Protein AF-A0A7K6YIK9-F1 (afdb_monomer)

Secondary structure (DSSP, 8-state):
-TTPEEEEETTEE-TTS-HHHHHHHHHHS-S---EEEE-HHHHHHHHHT------------

Organism: Alca torda (NCBI:txid28689)

pLDDT: mean 73.92, std 14.79, range [37.22, 89.0]

Nearest PDB structures (foldseek):
  2m0u-assembly1_A  TM=7.031E-01  e=2.1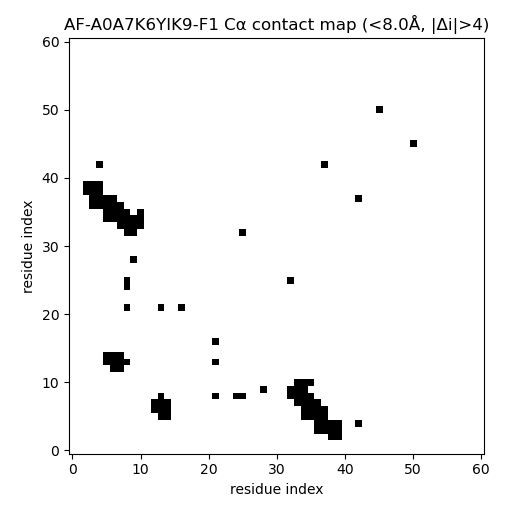18E-04  Homo sapiens
  3ngh-assembly1_B-2  TM=8.971E-01  e=1.112E-02  Mus musculus
  4f8k-assembly2_B  TM=8.967E-01  e=1.192E-02  Mus musculus
  6rqr-assembly1_B  TM=9.384E-01  e=3.153E-02  Homo sapiens
  2w7r-assembly1_B  TM=8.864E-01  e=3.153E-02  Homo sapiens

Foldseek 3Di:
DPQWAWQDKQNHGCNPPDPVVVVVSVVVDDDDIDTDTDHNVVVVVCVVVPDDDPDPPPDDD

Mean predicted aligned error: 10.47 Å

Solvent-accessible surface area (backbone atoms only — not comparable to full-atom values): 4035 Å² total; per-residue (Å²): 118,98,69,54,44,64,42,27,53,71,85,42,80,39,73,87,52,52,74,65,59,53,52,50,51,62,68,66,46,86,78,82,77,50,71,46,69,40,50,55,73,56,46,54,51,48,62,75,65,58,84,77,78,92,70,80,84,79,81,87,134

Radius of gyration: 13.14 Å; Cα contacts (8 Å, |Δi|>4): 51; chains: 1; bounding box: 29×29×32 Å

InterPro domains:
  IPR001478 PDZ domain [PF00595] (1-37)
  IPR001478 PDZ domain [PS50106] (1-41)
  IPR036034 PDZ superfamily [G3DSA:2.30.42.10] (1-56)
  IPR036034 PDZ superfamily [SSF50156] (1-42)
  IPR051067 Na+/H+ exchange regulatory cofactor [PTHR14191] (1-55)

Structure (mmCIF, N/CA/C/O backbone):
data_AF-A0A7K6YIK9-F1
#
_entry.id   AF-A0A7K6YIK9-F1
#
loop_
_atom_site.group_PDB
_atom_site.id
_atom_site.type_symbol
_atom_site.label_atom_id
_atom_site.label_alt_id
_atom_site.label_comp_id
_atom_site.label_asym_id
_atom_site.label_entity_id
_atom_site.label_seq_id
_atom_site.pdbx_PDB_ins_code
_atom_site.Cartn_x
_atom_site.Cartn_y
_atom_site.Cartn_z
_atom_site.occupancy
_atom_site.B_iso_or_equiv
_atom_site.auth_seq_id
_atom_site.auth_comp_id
_atom_site.auth_asym_id
_atom_site.auth_atom_id
_atom_site.pdbx_PDB_model_num
ATOM 1 N N . ARG A 1 1 ? -0.374 -10.040 -7.903 1.00 50.12 1 ARG A N 1
ATOM 2 C CA . ARG A 1 1 ? 0.518 -11.220 -8.029 1.00 50.12 1 ARG A CA 1
ATOM 3 C C . ARG A 1 1 ? 1.653 -11.050 -7.018 1.00 50.12 1 ARG A C 1
ATOM 5 O O . ARG A 1 1 ? 1.910 -9.939 -6.588 1.00 50.12 1 ARG A O 1
ATOM 12 N N . ALA A 1 2 ? 2.301 -12.121 -6.557 1.00 55.38 2 ALA A N 1
ATOM 13 C CA . ALA A 1 2 ? 3.483 -11.948 -5.709 1.00 55.38 2 ALA A CA 1
ATOM 14 C C . ALA A 1 2 ? 4.604 -11.326 -6.562 1.00 55.38 2 ALA A C 1
ATOM 16 O O . ALA A 1 2 ? 4.940 -11.893 -7.599 1.00 55.38 2 ALA A O 1
ATOM 17 N N . GLY A 1 3 ? 5.114 -10.158 -6.163 1.00 68.19 3 GLY A N 1
ATOM 18 C CA . GLY A 1 3 ? 6.132 -9.404 -6.909 1.00 68.19 3 GLY A CA 1
ATOM 19 C C . GLY A 1 3 ? 5.739 -7.969 -7.273 1.00 68.19 3 GLY A C 1
ATOM 20 O O . GLY A 1 3 ? 6.616 -7.206 -7.659 1.00 68.19 3 GLY A O 1
ATOM 21 N N . ASP A 1 4 ? 4.467 -7.590 -7.116 1.00 78.56 4 ASP A N 1
ATOM 22 C CA . ASP A 1 4 ? 4.036 -6.196 -7.268 1.00 78.56 4 ASP A CA 1
ATOM 23 C C . ASP A 1 4 ? 4.607 -5.341 -6.125 1.00 78.56 4 ASP A C 1
ATOM 25 O O . ASP A 1 4 ? 4.569 -5.743 -4.955 1.00 78.56 4 ASP A O 1
ATOM 29 N N . ARG A 1 5 ? 5.133 -4.160 -6.453 1.00 80.12 5 ARG A N 1
ATOM 30 C CA . ARG A 1 5 ? 5.690 -3.229 -5.468 1.00 80.12 5 ARG A CA 1
ATOM 31 C C . ARG A 1 5 ? 4.631 -2.200 -5.093 1.00 80.12 5 ARG A C 1
ATOM 33 O O . ARG A 1 5 ? 3.987 -1.615 -5.959 1.00 80.12 5 ARG A O 1
ATOM 40 N N . LEU A 1 6 ? 4.417 -2.009 -3.798 1.00 83.88 6 LEU A N 1
ATOM 41 C CA . LEU A 1 6 ? 3.405 -1.088 -3.291 1.00 83.88 6 LEU A CA 1
ATOM 42 C C . LEU A 1 6 ? 3.969 0.335 -3.236 1.00 83.88 6 LEU A C 1
ATOM 44 O O . LEU A 1 6 ? 5.036 0.547 -2.660 1.00 83.88 6 LEU A O 1
ATOM 48 N N . LEU A 1 7 ? 3.248 1.281 -3.835 1.00 85.44 7 LEU A N 1
ATOM 49 C CA . LEU A 1 7 ? 3.598 2.699 -3.876 1.00 85.44 7 LEU A CA 1
ATOM 50 C C . LEU A 1 7 ? 2.807 3.493 -2.839 1.00 85.44 7 LEU A C 1
ATOM 52 O O . LEU A 1 7 ? 3.390 4.288 -2.107 1.00 85.44 7 LEU A O 1
ATOM 56 N N . GLU A 1 8 ? 1.495 3.258 -2.749 1.00 89.00 8 GLU A N 1
ATOM 57 C CA . GLU A 1 8 ? 0.604 4.028 -1.875 1.00 89.00 8 GLU A CA 1
ATOM 58 C C . GLU A 1 8 ? -0.428 3.147 -1.163 1.00 89.00 8 GLU A C 1
ATOM 60 O O . GLU A 1 8 ? -0.915 2.157 -1.719 1.00 89.00 8 GLU A O 1
ATOM 65 N N . VAL A 1 9 ? -0.784 3.548 0.060 1.00 88.62 9 VAL A N 1
ATOM 66 C CA . VAL A 1 9 ? -1.884 2.996 0.861 1.00 88.62 9 VAL A CA 1
ATOM 67 C C . VAL A 1 9 ? -2.796 4.144 1.264 1.00 88.62 9 VAL A C 1
ATOM 69 O O . VAL A 1 9 ? -2.364 5.057 1.956 1.00 88.62 9 VAL A O 1
ATOM 72 N N . ASP A 1 10 ? -4.055 4.087 0.842 1.00 86.12 10 ASP A N 1
ATOM 73 C CA . ASP A 1 10 ? -5.078 5.102 1.122 1.00 86.12 10 ASP A CA 1
ATOM 74 C C . ASP A 1 10 ? -4.698 6.524 0.655 1.00 86.12 10 ASP A C 1
ATOM 76 O O . ASP A 1 10 ? -5.108 7.526 1.230 1.00 86.12 10 ASP A O 1
ATOM 80 N N . GLY A 1 11 ? -3.887 6.615 -0.405 1.00 84.06 11 GLY A N 1
ATOM 81 C CA . GLY A 1 11 ? -3.363 7.885 -0.921 1.00 84.06 11 GLY A CA 1
ATOM 82 C C . GLY A 1 11 ? -2.130 8.417 -0.180 1.00 84.06 11 GLY A C 1
ATOM 83 O O . GLY A 1 11 ? -1.667 9.510 -0.494 1.00 84.06 11 GLY A O 1
ATOM 84 N N . GLU A 1 12 ? -1.575 7.667 0.780 1.00 85.50 12 GLU A N 1
ATOM 85 C CA . GLU A 1 12 ? -0.272 7.966 1.380 1.00 85.50 12 GLU A CA 1
ATOM 86 C C . GLU A 1 12 ? 0.845 7.130 0.750 1.00 85.50 12 GLU A C 1
ATOM 88 O O . GLU A 1 12 ? 0.743 5.905 0.659 1.00 85.50 12 GLU A O 1
ATOM 93 N N . ASN A 1 13 ? 1.951 7.784 0.378 1.00 85.19 13 ASN A N 1
ATOM 94 C CA . ASN A 1 13 ? 3.133 7.118 -0.165 1.00 85.19 13 ASN A CA 1
ATOM 95 C C . ASN A 1 13 ? 3.834 6.258 0.896 1.00 85.19 13 ASN A C 1
ATOM 97 O O . ASN A 1 13 ? 4.211 6.738 1.966 1.00 85.19 13 ASN A O 1
ATOM 101 N N . VAL A 1 14 ? 4.049 4.988 0.561 1.00 88.38 14 VAL A N 1
ATOM 102 C CA . VAL A 1 14 ? 4.668 3.979 1.427 1.00 88.38 14 VAL A CA 1
ATOM 103 C C . VAL A 1 14 ? 6.000 3.455 0.899 1.00 88.38 14 VAL A C 1
ATOM 105 O O . VAL A 1 14 ? 6.572 2.531 1.471 1.00 88.38 14 VAL A O 1
ATOM 108 N N . GLU A 1 15 ? 6.551 4.044 -0.161 1.00 83.94 15 GLU A N 1
ATOM 109 C CA . GLU A 1 15 ? 7.774 3.543 -0.804 1.00 83.94 15 GLU A CA 1
ATOM 110 C C . GLU A 1 15 ? 8.999 3.561 0.120 1.00 83.94 15 GLU A C 1
ATOM 112 O O . GLU A 1 15 ? 9.964 2.823 -0.094 1.00 83.94 15 GLU A O 1
ATOM 117 N N . ARG A 1 16 ? 8.971 4.427 1.138 1.00 83.94 16 ARG A N 1
ATOM 118 C CA . ARG A 1 16 ? 10.024 4.582 2.150 1.00 83.94 16 ARG A CA 1
ATOM 119 C C . ARG A 1 16 ? 9.692 3.915 3.480 1.00 83.94 16 ARG A C 1
ATOM 121 O O . ARG A 1 16 ? 10.504 3.977 4.400 1.00 83.94 16 ARG A O 1
ATOM 128 N N . GLU A 1 17 ? 8.515 3.316 3.598 1.00 84.75 17 GLU A N 1
ATOM 129 C CA . GLU A 1 17 ? 8.078 2.678 4.830 1.00 84.75 17 GLU A CA 1
ATOM 130 C C . GLU A 1 17 ? 8.508 1.217 4.902 1.00 84.75 17 GLU A C 1
ATOM 132 O O . GLU A 1 17 ? 8.656 0.516 3.899 1.00 84.75 17 GLU A O 1
ATOM 137 N N . SER A 1 18 ? 8.718 0.741 6.127 1.00 86.62 18 SER A N 1
ATOM 138 C CA . SER A 1 18 ? 8.954 -0.677 6.359 1.00 86.62 18 SER A CA 1
ATOM 139 C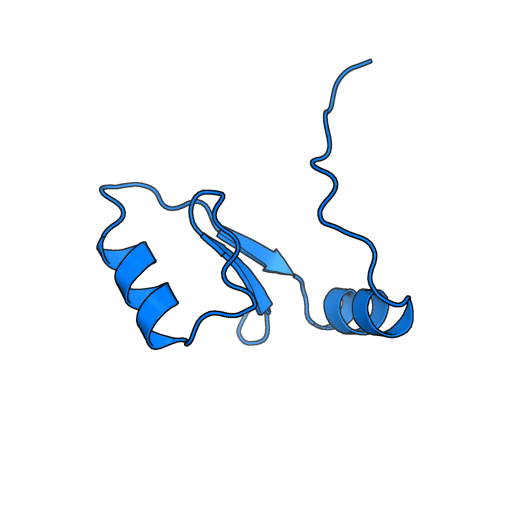 C . SER A 1 18 ? 7.677 -1.479 6.113 1.00 86.62 18 SER A C 1
ATOM 141 O O . SER A 1 18 ? 6.563 -0.994 6.309 1.00 86.62 18 SER A O 1
ATOM 143 N N . HIS A 1 19 ? 7.836 -2.758 5.763 1.00 85.06 19 HIS A N 1
ATOM 144 C CA . HIS A 1 19 ? 6.704 -3.669 5.583 1.00 85.06 19 HIS A CA 1
ATOM 145 C C . HIS A 1 19 ? 5.741 -3.652 6.782 1.00 85.06 19 HIS A C 1
ATOM 147 O O . HIS A 1 19 ? 4.529 -3.731 6.607 1.00 85.06 19 HIS A O 1
ATOM 153 N N . GLN A 1 20 ? 6.273 -3.508 7.999 1.00 87.75 20 GLN A N 1
ATOM 154 C CA . GLN A 1 20 ? 5.466 -3.481 9.212 1.00 87.75 20 GLN A CA 1
ATOM 155 C C . GLN A 1 20 ? 4.607 -2.216 9.322 1.00 87.75 20 GLN A C 1
ATOM 157 O O . GLN A 1 20 ? 3.418 -2.341 9.596 1.00 87.75 20 GLN A O 1
ATOM 162 N N . GLN A 1 21 ? 5.162 -1.037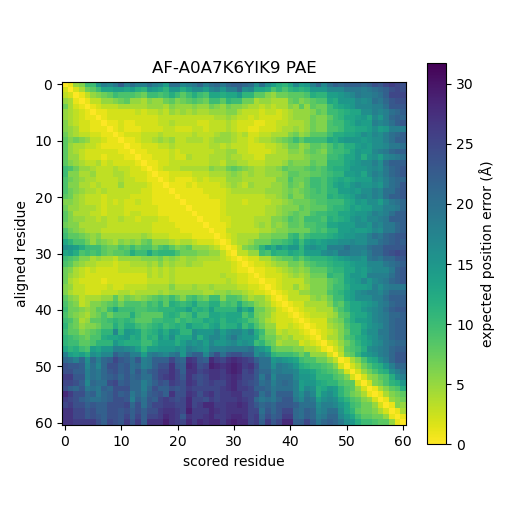 9.028 1.00 86.81 21 GLN A N 1
ATOM 163 C CA . GLN A 1 21 ? 4.408 0.227 9.016 1.00 86.81 21 GLN A CA 1
ATOM 164 C C . GLN A 1 21 ? 3.275 0.198 7.984 1.00 86.81 21 GLN A C 1
ATOM 166 O O . GLN A 1 21 ? 2.140 0.566 8.279 1.00 86.81 21 GLN A O 1
ATOM 171 N N . VAL A 1 22 ? 3.556 -0.343 6.796 1.00 86.19 22 VAL A N 1
ATOM 172 C CA . VAL A 1 22 ? 2.550 -0.539 5.745 1.00 86.19 22 VAL A CA 1
ATOM 173 C C . VAL A 1 22 ? 1.413 -1.439 6.226 1.00 86.19 22 VAL A C 1
ATOM 175 O O . VAL A 1 22 ? 0.239 -1.112 6.054 1.00 86.19 22 VAL A O 1
ATOM 178 N N . VAL A 1 23 ? 1.745 -2.569 6.855 1.00 88.19 23 VAL A N 1
ATOM 179 C CA . VAL A 1 23 ? 0.751 -3.502 7.400 1.00 88.19 23 VAL A CA 1
ATOM 180 C C . VAL A 1 23 ? -0.066 -2.855 8.517 1.00 88.19 23 VAL A C 1
ATOM 182 O O . VAL A 1 23 ? -1.274 -3.077 8.581 1.00 88.19 23 VAL A O 1
ATOM 185 N N . GLU A 1 24 ? 0.554 -2.056 9.384 1.00 88.88 24 GLU A N 1
ATOM 186 C CA . GLU A 1 24 ? -0.154 -1.314 10.429 1.00 88.88 24 GLU A CA 1
ATOM 187 C C . GLU A 1 24 ? -1.126 -0.292 9.843 1.00 88.88 24 GLU A C 1
ATOM 189 O O . GLU A 1 24 ? -2.268 -0.243 10.292 1.00 88.88 24 GLU A O 1
ATOM 194 N N . ARG A 1 25 ? -0.746 0.443 8.791 1.00 84.69 25 ARG A N 1
ATOM 195 C CA . ARG A 1 25 ? -1.652 1.384 8.114 1.00 84.69 25 ARG A CA 1
ATOM 196 C C . ARG A 1 25 ? -2.840 0.666 7.476 1.00 84.69 25 ARG A C 1
ATOM 198 O O . ARG A 1 25 ? -3.979 1.074 7.682 1.00 84.69 25 ARG A O 1
ATOM 205 N N . ILE A 1 26 ? -2.601 -0.445 6.776 1.00 85.19 26 ILE A N 1
ATOM 206 C CA . ILE A 1 26 ? -3.678 -1.268 6.199 1.00 85.19 26 ILE A CA 1
ATOM 207 C C . ILE A 1 26 ? -4.621 -1.779 7.299 1.00 85.19 26 ILE A C 1
ATOM 209 O O . ILE A 1 26 ? -5.831 -1.817 7.102 1.00 85.19 26 ILE A O 1
ATOM 213 N N . ARG A 1 27 ? -4.086 -2.161 8.467 1.00 86.69 27 ARG A N 1
ATOM 214 C CA . ARG A 1 27 ? -4.888 -2.602 9.622 1.00 86.69 27 ARG A CA 1
ATOM 215 C C . ARG A 1 27 ? -5.631 -1.460 10.315 1.00 86.69 27 ARG A C 1
ATOM 217 O O . ARG A 1 27 ? -6.689 -1.706 10.885 1.00 86.69 27 ARG A O 1
ATOM 224 N N . ALA A 1 28 ? -5.065 -0.257 10.315 1.00 85.81 28 ALA A N 1
ATOM 225 C CA . ALA A 1 28 ? -5.664 0.937 10.900 1.00 85.81 28 ALA A CA 1
ATOM 226 C C . ALA A 1 28 ? -6.768 1.530 10.012 1.00 85.81 28 ALA A C 1
ATOM 228 O O . ALA A 1 28 ? -7.672 2.192 10.521 1.00 85.81 28 ALA A O 1
ATOM 229 N N . ALA A 1 29 ? -6.716 1.283 8.703 1.00 82.69 29 ALA A N 1
ATOM 230 C CA . ALA A 1 29 ? -7.745 1.710 7.774 1.00 82.69 29 ALA A CA 1
ATOM 231 C C . ALA A 1 29 ? -9.080 1.012 8.089 1.00 82.69 29 ALA A C 1
ATOM 233 O O . ALA A 1 29 ? -9.223 -0.211 8.027 1.00 82.69 29 ALA A O 1
ATOM 234 N N . ALA A 1 30 ? -10.082 1.808 8.459 1.00 75.38 30 ALA A N 1
ATOM 235 C CA . ALA A 1 30 ? -11.401 1.313 8.813 1.00 75.38 30 ALA A CA 1
ATOM 236 C C . ALA A 1 30 ? -12.236 1.075 7.545 1.00 75.38 30 ALA A C 1
ATOM 238 O O . ALA A 1 30 ? -12.905 1.977 7.046 1.00 75.38 30 ALA A O 1
ATOM 239 N N . GLY A 1 31 ? -12.220 -0.159 7.039 1.00 82.25 31 GLY A N 1
ATOM 240 C CA . GLY A 1 31 ? -13.102 -0.598 5.957 1.00 82.25 31 GLY A CA 1
ATOM 241 C C . GLY A 1 31 ? -12.362 -0.907 4.660 1.00 82.25 31 GLY A C 1
ATOM 242 O O . GLY A 1 31 ? -11.740 -1.960 4.544 1.00 82.25 31 GLY A O 1
ATOM 243 N N . VAL A 1 32 ? -12.504 -0.039 3.657 1.00 81.94 32 VAL A N 1
ATOM 244 C CA . VAL A 1 32 ? -11.918 -0.239 2.323 1.00 81.94 32 VAL A CA 1
ATOM 245 C C . VAL A 1 32 ? -10.563 0.449 2.261 1.00 81.94 32 VAL A C 1
ATOM 247 O O . VAL A 1 32 ? -10.463 1.619 2.604 1.00 81.94 32 VAL A O 1
ATOM 250 N N . VAL A 1 33 ? -9.545 -0.272 1.792 1.00 85.12 33 VAL A N 1
ATOM 251 C CA . VAL A 1 33 ? -8.190 0.259 1.608 1.00 85.12 33 VAL A CA 1
ATOM 252 C C . VAL A 1 33 ? -7.893 0.367 0.123 1.00 85.12 33 VAL A C 1
ATOM 254 O O . VAL A 1 33 ? -8.001 -0.623 -0.604 1.00 85.12 33 VAL A O 1
ATOM 257 N N . SER A 1 34 ? -7.495 1.556 -0.322 1.00 87.25 34 SER A N 1
ATOM 258 C CA . SER A 1 34 ? -7.028 1.771 -1.694 1.00 87.25 34 SER A CA 1
ATOM 259 C C . SER A 1 34 ? -5.521 1.539 -1.771 1.00 87.25 34 SER A C 1
ATOM 261 O O . SER A 1 34 ? -4.773 2.097 -0.975 1.00 87.25 34 SER A O 1
ATOM 263 N N . LEU A 1 35 ? -5.063 0.714 -2.712 1.00 89.00 35 LEU A N 1
ATOM 264 C CA . LEU A 1 35 ? -3.646 0.376 -2.870 1.00 89.00 35 LEU A CA 1
ATOM 265 C C . LEU A 1 35 ? -3.188 0.738 -4.280 1.00 89.00 35 LEU A C 1
ATOM 267 O O . LEU A 1 35 ? -3.766 0.243 -5.251 1.00 89.00 35 LEU A O 1
ATOM 271 N N . LEU A 1 36 ? -2.134 1.548 -4.394 1.00 87.31 36 LEU A N 1
ATOM 272 C CA . LEU A 1 36 ? -1.450 1.759 -5.668 1.00 87.31 36 LEU A CA 1
ATOM 273 C C . LEU A 1 36 ? -0.241 0.829 -5.737 1.00 87.31 36 LEU A C 1
ATOM 275 O O . LEU A 1 36 ? 0.693 0.956 -4.947 1.00 87.31 36 LEU A O 1
ATOM 279 N N . VAL A 1 37 ? -0.258 -0.104 -6.687 1.00 85.94 37 VAL A N 1
ATOM 280 C CA . VAL A 1 37 ? 0.830 -1.060 -6.923 1.00 85.94 37 VAL A CA 1
ATOM 281 C C . VAL A 1 37 ? 1.413 -0.879 -8.317 1.00 85.94 37 VAL A C 1
ATOM 283 O O . VAL A 1 37 ? 0.693 -0.562 -9.263 1.00 85.94 37 VAL A O 1
ATOM 2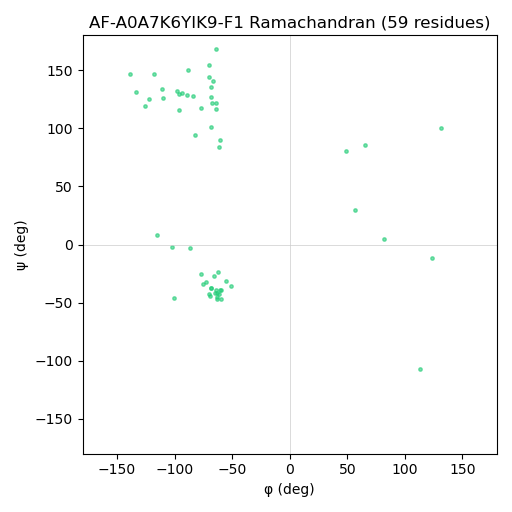86 N N . VAL A 1 38 ? 2.714 -1.118 -8.446 1.00 82.69 38 VAL A N 1
ATOM 287 C CA . VAL A 1 38 ? 3.420 -1.162 -9.725 1.00 82.69 38 VAL A CA 1
ATOM 288 C C . VAL A 1 38 ? 3.865 -2.592 -10.020 1.00 82.69 38 VAL A C 1
ATOM 290 O O . VAL A 1 38 ? 4.400 -3.288 -9.152 1.00 82.69 38 VAL A O 1
ATOM 293 N N . ASP A 1 39 ? 3.618 -3.032 -11.253 1.00 82.75 39 ASP A N 1
ATOM 294 C CA . ASP A 1 39 ? 4.113 -4.315 -11.750 1.00 82.75 39 ASP A CA 1
ATOM 295 C C . ASP A 1 39 ? 5.651 -4.268 -11.845 1.00 82.75 39 ASP A C 1
ATOM 297 O O . ASP A 1 39 ? 6.202 -3.242 -12.256 1.00 82.75 39 ASP A O 1
ATOM 301 N N . PRO A 1 40 ? 6.369 -5.348 -11.506 1.00 72.00 40 PRO A N 1
ATOM 302 C CA . PRO A 1 40 ? 7.833 -5.376 -11.524 1.00 72.00 40 PRO A CA 1
ATOM 303 C C . PRO A 1 40 ? 8.457 -4.989 -12.877 1.00 72.00 40 PRO A C 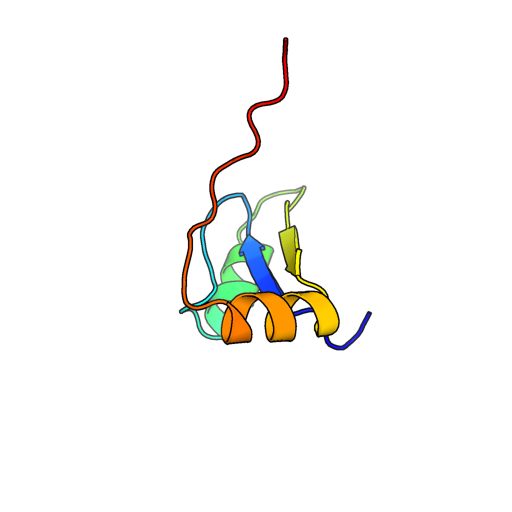1
ATOM 305 O O . PRO A 1 40 ? 9.522 -4.376 -12.907 1.00 72.00 40 PRO A O 1
ATOM 308 N N . VAL A 1 41 ? 7.792 -5.270 -14.005 1.00 71.88 41 VAL A N 1
ATOM 309 C CA . VAL A 1 41 ? 8.263 -4.852 -15.338 1.00 71.88 41 VAL A CA 1
ATOM 310 C C . VAL A 1 41 ? 8.169 -3.332 -15.498 1.00 71.88 41 VAL A C 1
ATOM 312 O O . VAL A 1 41 ? 9.044 -2.711 -16.105 1.00 71.88 41 VAL A O 1
ATOM 315 N N . ALA A 1 42 ? 7.120 -2.721 -14.945 1.00 68.44 42 ALA A N 1
ATOM 316 C CA . ALA A 1 42 ? 6.938 -1.274 -14.943 1.00 68.44 42 ALA A CA 1
ATOM 317 C C . ALA A 1 42 ? 7.860 -0.574 -13.926 1.00 68.44 42 ALA A C 1
ATOM 319 O O . ALA A 1 42 ? 8.356 0.510 -14.229 1.00 68.44 42 ALA A O 1
ATOM 320 N N . ASP A 1 43 ? 8.153 -1.199 -12.780 1.00 72.62 43 ASP A N 1
ATOM 321 C CA . ASP A 1 43 ? 9.118 -0.706 -11.782 1.00 72.62 43 ASP A CA 1
ATOM 322 C C . ASP A 1 43 ? 10.535 -0.648 -12.367 1.00 72.62 43 ASP A C 1
ATOM 324 O O . ASP A 1 43 ? 11.176 0.399 -12.301 1.00 72.62 43 ASP A O 1
ATOM 328 N N . GLU A 1 44 ? 10.992 -1.700 -13.058 1.00 68.19 44 GLU A N 1
ATOM 329 C CA . GLU A 1 44 ? 12.287 -1.678 -13.752 1.00 68.19 44 GLU A CA 1
ATOM 330 C C . GLU A 1 44 ? 12.353 -0.582 -14.824 1.00 68.19 44 GLU A C 1
ATOM 332 O O . GLU A 1 44 ? 13.384 0.072 -14.990 1.00 68.19 44 GLU A O 1
ATOM 337 N N . GLN A 1 45 ? 11.264 -0.363 -15.566 1.00 65.06 45 GLN A N 1
ATOM 338 C CA . GLN A 1 45 ? 11.182 0.699 -16.573 1.00 65.06 45 GLN A CA 1
ATOM 339 C C . GLN A 1 45 ? 11.187 2.093 -15.928 1.00 65.06 45 GLN A C 1
ATOM 341 O O . GLN A 1 45 ? 11.808 3.011 -16.464 1.00 65.06 45 GLN A O 1
ATOM 346 N N . LEU A 1 46 ? 10.532 2.264 -14.776 1.00 63.78 46 LEU A N 1
ATOM 347 C CA . LEU A 1 46 ? 10.489 3.523 -14.031 1.00 63.78 46 LEU A CA 1
ATOM 348 C C . LEU A 1 46 ? 11.849 3.844 -13.396 1.00 63.78 46 LEU A C 1
ATOM 350 O O . LEU A 1 46 ? 12.334 4.970 -13.503 1.00 63.78 46 LEU A O 1
ATOM 354 N N . GLN A 1 47 ? 12.510 2.842 -12.817 1.00 64.38 47 GLN A N 1
ATOM 355 C CA . GLN A 1 47 ? 13.854 2.964 -12.252 1.00 64.38 47 GLN A CA 1
ATOM 356 C C . GLN A 1 47 ? 14.897 3.266 -13.332 1.00 64.38 47 GLN A C 1
ATOM 358 O O . GLN A 1 47 ? 15.738 4.145 -13.143 1.00 64.38 47 GLN A O 1
ATOM 363 N N . LYS A 1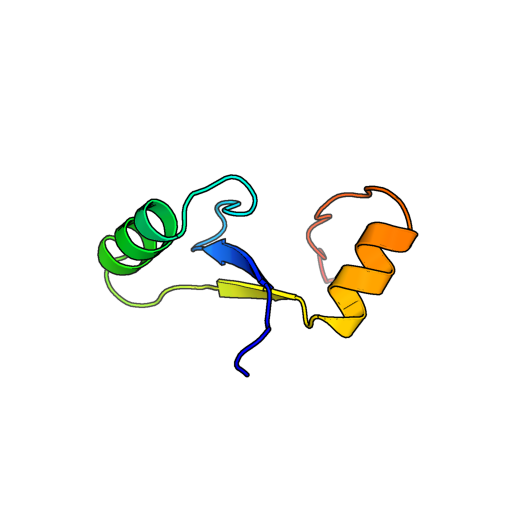 48 ? 14.812 2.605 -14.497 1.00 61.94 48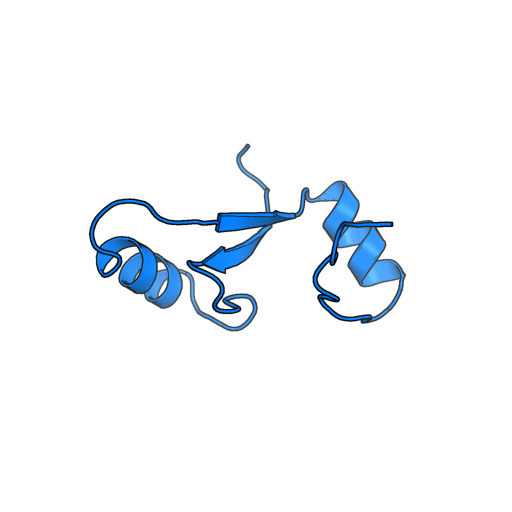 LYS A N 1
ATOM 364 C CA . LYS A 1 48 ? 15.696 2.870 -15.648 1.00 61.94 48 LYS A CA 1
ATOM 365 C C . LYS A 1 48 ? 15.498 4.259 -16.245 1.00 61.94 48 LYS A C 1
ATOM 367 O O . LYS A 1 48 ? 16.434 4.804 -16.823 1.00 61.94 48 LYS A O 1
ATOM 372 N N . ARG A 1 49 ? 14.303 4.838 -16.111 1.00 59.75 49 ARG A N 1
ATOM 373 C CA . ARG A 1 49 ? 13.981 6.177 -16.627 1.00 59.75 49 ARG A CA 1
ATOM 374 C C . ARG A 1 49 ? 14.323 7.312 -15.664 1.00 59.75 49 ARG A C 1
ATOM 376 O O . ARG A 1 49 ? 14.197 8.459 -16.070 1.00 59.75 49 ARG A O 1
ATOM 383 N N . GLY A 1 50 ? 14.815 7.010 -14.460 1.00 55.81 50 GLY A N 1
ATOM 384 C CA . GLY A 1 50 ? 15.341 8.011 -13.537 1.00 55.81 50 GLY A CA 1
ATOM 385 C C . GLY A 1 50 ? 14.272 8.983 -13.037 1.00 55.81 50 GLY A C 1
ATOM 386 O O . GLY A 1 50 ? 14.133 10.073 -13.570 1.00 55.81 50 GLY A O 1
ATOM 387 N N . GLY A 1 51 ? 13.563 8.583 -11.977 1.00 54.22 51 GLY A N 1
ATOM 388 C CA . GLY A 1 51 ? 12.904 9.476 -11.017 1.00 54.22 51 GLY A CA 1
ATOM 389 C C . GLY A 1 51 ? 12.052 10.595 -11.616 1.00 54.22 51 GLY A C 1
ATOM 390 O O . GLY A 1 51 ? 12.469 11.749 -11.630 1.00 54.22 51 GLY A O 1
ATOM 391 N N . MET A 1 52 ? 10.827 10.281 -12.029 1.00 48.50 52 MET A N 1
ATOM 392 C CA . MET A 1 52 ? 9.821 11.308 -12.289 1.00 4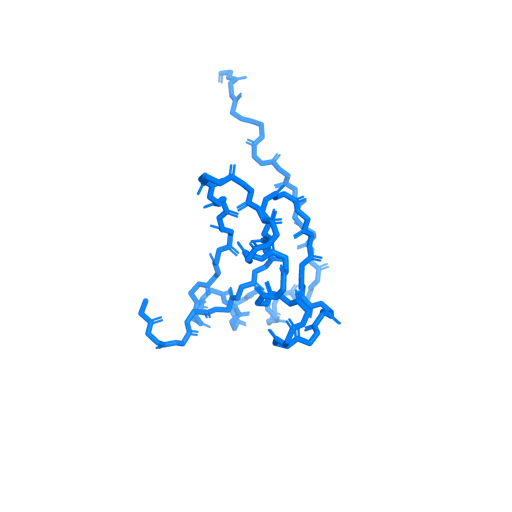8.50 52 MET A CA 1
ATOM 393 C C . MET A 1 52 ? 8.510 10.887 -11.639 1.00 48.50 52 MET A C 1
ATOM 395 O O . MET A 1 52 ? 8.132 9.718 -11.698 1.00 48.50 52 MET A O 1
ATOM 399 N N . GLY A 1 53 ? 7.941 11.840 -10.905 1.00 48.41 53 GLY A N 1
ATOM 400 C CA . GLY A 1 53 ? 7.012 11.637 -9.807 1.00 48.41 53 GLY A CA 1
ATOM 401 C C . GLY A 1 53 ? 5.683 11.001 -10.177 1.00 48.41 53 GLY A C 1
ATOM 402 O O . GLY A 1 53 ? 5.285 10.897 -11.335 1.00 48.41 53 GLY A O 1
ATOM 403 N N . THR A 1 54 ? 4.981 10.619 -9.121 1.00 50.72 54 THR A N 1
ATOM 404 C CA . THR A 1 54 ? 3.546 10.386 -9.115 1.00 50.72 54 THR A CA 1
ATOM 405 C C . THR A 1 54 ? 2.834 11.693 -9.482 1.00 50.72 54 THR A C 1
ATOM 407 O O . THR A 1 54 ? 2.438 12.477 -8.626 1.00 50.72 54 THR A O 1
ATOM 410 N N . GLU A 1 55 ? 2.700 11.979 -10.775 1.00 52.25 55 GLU A N 1
ATOM 411 C CA . GLU A 1 55 ? 1.707 12.947 -11.232 1.00 52.25 55 GLU A CA 1
ATOM 412 C C . GLU A 1 55 ? 0.340 12.248 -11.194 1.00 52.25 55 GLU A C 1
ATOM 414 O O . GLU A 1 55 ? 0.151 11.240 -11.885 1.00 52.25 55 GLU A O 1
ATOM 419 N N . PRO A 1 56 ? -0.618 12.718 -10.371 1.00 47.75 56 PRO A N 1
ATOM 420 C CA . PRO A 1 56 ? -1.960 12.172 -10.388 1.00 47.75 56 PRO A CA 1
ATOM 421 C C . PRO A 1 56 ? -2.574 12.476 -11.753 1.00 47.75 56 PRO A C 1
ATOM 423 O O . PRO A 1 56 ? -2.689 13.629 -12.168 1.00 47.75 56 PRO A O 1
ATOM 426 N N . LEU A 1 57 ? -2.966 11.418 -12.455 1.00 53.06 57 LEU A N 1
ATOM 427 C CA . LEU A 1 57 ? -3.758 11.477 -13.678 1.00 53.06 57 LEU A CA 1
ATOM 428 C C . LEU A 1 57 ? -5.106 12.142 -13.361 1.00 53.06 57 LEU A C 1
ATOM 430 O O . LEU A 1 57 ? -6.082 11.481 -13.010 1.00 53.06 57 LEU A O 1
ATOM 434 N N . VAL A 1 58 ? -5.157 13.468 -13.487 1.00 56.62 58 VAL A N 1
ATOM 435 C CA . VAL A 1 58 ? -6.406 14.213 -13.638 1.00 56.62 58 VAL A CA 1
ATOM 436 C C . VAL A 1 58 ? -6.965 13.850 -15.007 1.00 56.62 58 VAL A C 1
ATOM 438 O O . VAL A 1 58 ? -6.500 14.317 -16.045 1.00 56.62 58 VAL A O 1
ATOM 441 N N . GLY A 1 59 ? -7.945 12.951 -15.001 1.00 57.19 59 GLY A N 1
ATOM 442 C CA . GLY A 1 59 ? -8.813 12.737 -16.146 1.00 57.19 59 GLY A CA 1
ATOM 443 C C . GLY A 1 59 ? -9.741 13.935 -16.349 1.00 57.19 59 GLY A C 1
ATOM 444 O O . GLY A 1 59 ? -10.235 14.512 -15.382 1.00 57.19 59 GLY A O 1
ATOM 445 N N . GLY A 1 60 ? -10.023 14.251 -17.612 1.00 44.16 60 GLY A N 1
ATOM 446 C CA . GLY A 1 60 ? -11.198 15.034 -17.997 1.00 44.16 60 GLY A CA 1
ATOM 447 C C . GLY A 1 60 ? -10.899 16.190 -18.944 1.00 44.16 60 GLY A C 1
ATOM 448 O O . GLY A 1 60 ? -10.497 17.263 -18.502 1.00 44.16 60 GLY A O 1
ATOM 449 N N . GLY A 1 61 ? -11.173 15.961 -20.229 1.00 37.22 61 GLY A N 1
ATOM 450 C CA . GLY A 1 61 ? -11.187 16.949 -21.307 1.00 37.22 61 GLY A CA 1
ATOM 451 C C . GLY A 1 61 ? -11.345 16.273 -22.655 1.00 37.22 61 GLY A C 1
ATOM 4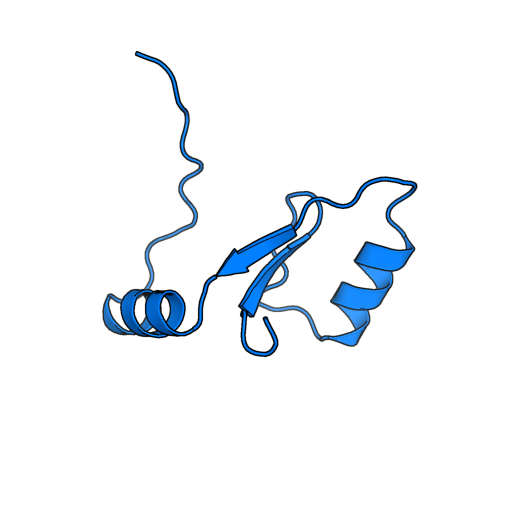52 O O . GLY A 1 61 ? -10.303 15.843 -23.190 1.00 37.22 61 GLY A O 1
#

Sequence (61 aa):
RAGDRLLEVDGENVERESHQQVVERIRAAAGVVSLLVVDPVADEQLQKRGGMGTEPLVGGG